Protein AF-A0A059X6H9-F1 (afdb_monomer)

Sequence (160 aa):
YSRILTSKLGMPKFQKYVTQFSYGNMDLSGGLTDAWITSSLKISPDEQTIFLQKVVEQKLPVSAASYAKTKKIMFIQEMAGGWKLYGKTGNGDQIDQDGNHTDLQQGWFVGYIEKDQRRIVFASHITDSEKQDTFASFRARNEALIKLWYVIDQLEKSVS

Radius of gyration: 17.1 Å; Cα contacts (8 Å, |Δi|>4): 241; chains: 1; bounding box: 38×38×42 Å

Secondary structure (DSSP, 8-state):
-HHHHHHHH-HHHHHHHHHHHT-TT---TT-TTTTTTTSS----HHHHHHHHHHHHTT-SSS-HHHHHHHHHHHEEEE-GGG-EEEEEEEEEEEE-TTSPEEEEEEEEEEEEEEETTEEEEEEEEEE-SS--SS-HHHHHHHHHHHHHHHHHHHHHHTT-

Mean predicted aligned error: 4.22 Å

Solvent-accessible surface area (backbone atoms only — not comparable to full-atom values): 8957 Å² total; per-residue (Å²): 111,68,52,60,54,39,60,73,58,31,61,73,54,50,52,51,49,36,57,72,59,62,48,51,71,58,34,55,86,48,37,77,73,34,9,80,64,79,50,49,39,47,66,50,59,68,52,49,33,54,48,50,49,31,58,75,71,63,68,53,100,67,57,72,67,56,53,55,51,51,55,63,72,24,55,74,48,78,48,82,94,69,27,35,38,30,47,50,71,40,71,39,56,36,66,51,98,88,68,45,78,49,83,29,38,26,8,24,24,36,37,35,39,38,45,93,92,48,72,50,74,44,56,32,75,44,71,49,93,56,77,66,97,62,62,37,19,57,53,22,38,52,54,46,52,55,53,49,49,54,53,49,55,53,58,57,60,75,75,111

pLDDT: mean 92.38, std 8.76, range [54.94, 98.75]

Nearest PDB structures (foldseek):
  6ni0-assembly1_A  TM=9.484E-01  e=2.235E-13  Burkholderia thailandensis
  6v6n-assembly4_D  TM=9.180E-01  e=2.040E-12  Agrobacterium tumefaciens
  7oda-assembly2_C  TM=8.559E-01  e=7.136E-10  Enterobacter asburiae
  6w5o-assembly2_B  TM=8.435E-01  e=1.462E-09  Bacillus atrophaeus 1942
  4s2m-assembly1_A  TM=7.561E-01  e=4.551E-09  Enterobacter cloacae

Structure (mmCIF, N/CA/C/O backbone):
data_AF-A0A059X6H9-F1
#
_entry.id   AF-A0A059X6H9-F1
#
loop_
_atom_site.group_PDB
_atom_site.id
_atom_site.type_symbol
_atom_site.label_atom_id
_atom_site.label_alt_id
_atom_site.label_comp_id
_atom_site.label_asym_id
_atom_site.label_entity_id
_atom_site.label_seq_id
_atom_site.pdbx_PDB_ins_code
_atom_site.Cartn_x
_atom_site.Cartn_y
_atom_site.Cartn_z
_atom_site.occupancy
_atom_site.B_iso_or_equiv
_atom_site.auth_seq_id
_atom_site.auth_comp_id
_atom_site.auth_asym_id
_atom_site.auth_atom_id
_atom_site.pdbx_PDB_model_num
ATOM 1 N N . TYR A 1 1 ? -3.532 10.315 -13.705 1.00 59.62 1 TYR A N 1
ATOM 2 C CA . TYR A 1 1 ? -3.740 11.202 -12.538 1.00 59.62 1 TYR A CA 1
ATOM 3 C C . TYR A 1 1 ? -2.474 11.348 -11.688 1.00 59.62 1 TYR A C 1
ATOM 5 O O . TYR A 1 1 ? -2.012 12.470 -11.531 1.00 59.62 1 TYR A O 1
ATOM 13 N N . SER A 1 2 ? -1.852 10.258 -11.214 1.00 74.25 2 SER A N 1
ATOM 14 C CA . SER A 1 2 ? -0.662 10.319 -10.338 1.00 74.25 2 SER A CA 1
ATOM 15 C C . SER A 1 2 ? 0.534 11.072 -10.935 1.00 74.25 2 SER A C 1
ATOM 17 O O . SER A 1 2 ? 1.075 11.939 -10.261 1.00 74.25 2 SER A O 1
ATOM 19 N N . ARG A 1 3 ? 0.868 10.850 -12.219 1.00 78.25 3 ARG A N 1
ATOM 20 C CA . ARG A 1 3 ? 1.935 11.596 -12.919 1.00 78.25 3 ARG A CA 1
ATOM 21 C C . ARG A 1 3 ? 1.695 13.115 -12.937 1.00 78.25 3 ARG A C 1
ATOM 23 O O . ARG A 1 3 ? 2.618 13.883 -12.735 1.00 78.25 3 ARG A O 1
ATOM 30 N N . ILE A 1 4 ? 0.444 13.564 -13.087 1.00 76.56 4 ILE A N 1
ATOM 31 C CA . ILE A 1 4 ? 0.102 15.000 -13.061 1.00 76.56 4 ILE A CA 1
ATOM 32 C C . ILE A 1 4 ? 0.342 15.584 -11.662 1.00 76.56 4 ILE A C 1
ATOM 34 O O . ILE A 1 4 ? 0.848 16.697 -11.527 1.00 76.56 4 ILE A O 1
ATOM 38 N N . LEU A 1 5 ? -0.027 14.843 -10.613 1.00 76.75 5 LEU A N 1
ATOM 39 C CA . LEU A 1 5 ? 0.160 15.281 -9.232 1.00 76.75 5 LEU A CA 1
ATOM 40 C C . LEU A 1 5 ? 1.647 15.364 -8.863 1.00 76.75 5 LEU A C 1
ATOM 42 O O . LEU A 1 5 ? 2.055 16.357 -8.263 1.00 76.75 5 LEU A O 1
ATOM 46 N N . THR A 1 6 ? 2.461 14.375 -9.242 1.00 77.56 6 THR A N 1
ATOM 47 C CA . THR A 1 6 ? 3.905 14.395 -8.962 1.00 77.56 6 THR A CA 1
ATOM 48 C C . THR A 1 6 ? 4.632 15.458 -9.777 1.00 77.56 6 THR A C 1
ATOM 50 O O . THR A 1 6 ? 5.474 16.157 -9.216 1.00 77.56 6 THR A O 1
ATOM 53 N N . SER A 1 7 ? 4.251 15.687 -11.039 1.00 79.94 7 SER A N 1
ATOM 54 C CA . SER A 1 7 ? 4.776 16.810 -11.828 1.00 79.94 7 SER A CA 1
ATOM 55 C C . SER A 1 7 ? 4.473 18.161 -11.174 1.00 79.94 7 SER A C 1
ATOM 57 O O . SER A 1 7 ? 5.357 19.008 -11.095 1.00 79.94 7 SER A O 1
ATOM 59 N N . LYS A 1 8 ? 3.257 18.358 -10.640 1.00 87.12 8 LYS A N 1
ATOM 60 C CA . LYS A 1 8 ? 2.901 19.579 -9.890 1.00 87.12 8 LYS A CA 1
ATOM 61 C C . LYS A 1 8 ? 3.653 19.707 -8.562 1.00 87.12 8 LYS A C 1
ATOM 63 O O . LYS A 1 8 ? 3.926 20.820 -8.121 1.00 87.12 8 LYS A O 1
ATOM 68 N N . LEU A 1 9 ? 3.949 18.586 -7.906 1.00 88.06 9 LEU A N 1
ATOM 69 C CA . LEU A 1 9 ? 4.706 18.560 -6.656 1.00 88.06 9 LEU A CA 1
ATOM 70 C C . LEU A 1 9 ? 6.176 18.944 -6.889 1.00 88.06 9 LEU A C 1
ATOM 72 O O . LEU A 1 9 ? 6.748 19.686 -6.089 1.00 88.06 9 LEU A O 1
ATOM 76 N N . GLY A 1 10 ? 6.753 18.476 -7.997 1.00 88.62 10 GLY A N 1
ATOM 77 C CA . GLY A 1 10 ? 8.155 18.669 -8.352 1.00 88.62 10 GLY A CA 1
ATOM 78 C C . GLY A 1 10 ? 9.094 17.725 -7.594 1.00 88.62 10 GLY A C 1
ATOM 79 O O . GLY A 1 10 ? 8.827 17.327 -6.456 1.00 88.62 10 GLY A O 1
ATOM 80 N N . MET A 1 11 ? 10.230 17.396 -8.217 1.00 87.75 11 MET A N 1
ATOM 81 C CA . MET A 1 11 ? 11.200 16.434 -7.677 1.00 87.75 11 MET A CA 1
ATOM 82 C C . MET A 1 11 ? 11.721 16.791 -6.275 1.00 87.75 11 MET A C 1
ATOM 84 O O . MET A 1 11 ? 11.702 15.913 -5.414 1.00 87.75 11 MET A O 1
ATOM 88 N N . PRO A 1 12 ? 12.090 18.051 -5.961 1.00 91.88 12 PRO A N 1
ATOM 89 C CA . PRO A 1 12 ? 12.619 18.377 -4.635 1.00 91.88 12 PRO A CA 1
ATOM 90 C C . PRO A 1 12 ? 11.635 18.079 -3.496 1.00 91.88 12 PRO A C 1
ATOM 92 O O . PRO A 1 12 ? 12.017 17.549 -2.453 1.00 91.88 12 PRO A O 1
ATOM 95 N N . LYS A 1 13 ? 10.345 18.386 -3.691 1.00 92.50 13 LYS A N 1
ATOM 96 C CA . LYS A 1 13 ? 9.313 18.095 -2.686 1.00 92.50 13 LYS A CA 1
ATOM 97 C C . LYS A 1 13 ? 9.006 16.602 -2.622 1.00 92.50 13 LYS A C 1
ATOM 99 O O . LYS A 1 13 ? 8.791 16.087 -1.529 1.00 92.50 13 LYS A O 1
ATOM 104 N N . PHE A 1 14 ? 8.995 15.917 -3.763 1.00 90.56 14 PHE A N 1
ATOM 105 C CA . PHE A 1 14 ? 8.760 14.478 -3.812 1.00 90.56 14 PHE A CA 1
ATOM 106 C C . PHE A 1 14 ? 9.855 13.700 -3.067 1.00 90.56 14 PHE A C 1
ATOM 108 O O . PHE A 1 14 ? 9.531 12.945 -2.151 1.00 90.56 14 PHE A O 1
ATOM 115 N N . GLN A 1 15 ? 11.133 13.984 -3.348 1.00 92.00 15 GLN A N 1
ATOM 116 C CA . GLN A 1 15 ? 12.273 13.413 -2.621 1.00 92.00 15 GLN A CA 1
ATOM 117 C C . GLN A 1 15 ? 12.178 13.693 -1.120 1.00 92.00 15 GLN A C 1
ATOM 119 O O . GLN A 1 15 ? 12.333 12.779 -0.313 1.00 92.00 15 GLN A O 1
ATOM 124 N N . LYS A 1 16 ? 11.857 14.936 -0.731 1.00 94.94 16 LYS A N 1
ATOM 125 C CA . LYS A 1 16 ? 11.684 15.298 0.682 1.00 94.94 16 LYS A CA 1
ATOM 126 C C . LYS A 1 16 ? 10.661 14.399 1.380 1.00 94.94 16 LYS A C 1
ATOM 128 O O . LYS A 1 16 ? 10.942 13.930 2.478 1.00 94.94 16 LYS A O 1
ATOM 133 N N . TYR A 1 17 ? 9.500 14.150 0.771 1.00 95.62 17 TYR A N 1
ATOM 134 C CA . TYR A 1 17 ? 8.479 13.284 1.371 1.00 95.62 17 TYR A CA 1
ATOM 135 C C . TYR A 1 17 ? 8.903 11.817 1.422 1.00 95.62 17 TYR A C 1
ATOM 137 O O . TYR A 1 17 ? 8.731 11.188 2.461 1.00 95.62 17 TYR A O 1
ATOM 145 N N . VAL A 1 18 ? 9.494 11.287 0.348 1.00 94.69 18 VAL A N 1
ATOM 146 C CA . VAL A 1 18 ? 9.999 9.903 0.309 1.00 94.69 18 VAL A CA 1
ATOM 147 C C . VAL A 1 18 ? 11.023 9.668 1.424 1.00 94.69 18 VAL A C 1
ATOM 149 O O . VAL A 1 18 ? 10.906 8.696 2.172 1.00 94.69 18 VAL A O 1
ATOM 152 N N . THR A 1 19 ? 11.948 10.611 1.621 1.00 95.31 19 THR A N 1
ATOM 153 C CA . THR A 1 19 ? 12.931 10.563 2.710 1.00 95.31 19 THR A CA 1
ATOM 154 C C . THR A 1 19 ? 12.286 10.722 4.088 1.00 95.31 19 THR A C 1
ATOM 156 O O . THR A 1 19 ? 12.564 9.932 4.988 1.00 95.31 19 THR A O 1
ATOM 159 N N . GLN A 1 20 ? 11.388 11.696 4.273 1.00 96.38 20 GLN A N 1
ATOM 160 C CA . GLN A 1 20 ? 10.702 11.915 5.556 1.00 96.38 20 GLN A CA 1
ATOM 161 C C . GLN A 1 20 ? 9.820 10.737 5.980 1.00 96.38 20 GLN A C 1
ATOM 163 O O . GLN A 1 20 ? 9.610 10.523 7.172 1.00 96.38 20 GLN A O 1
ATOM 168 N N . PHE A 1 21 ? 9.283 9.986 5.022 1.00 97.00 21 PHE A N 1
ATOM 169 C CA . PHE A 1 21 ? 8.485 8.797 5.305 1.00 97.00 21 PHE A CA 1
ATOM 170 C C . PHE A 1 21 ? 9.349 7.550 5.516 1.00 97.00 21 PHE A C 1
ATOM 172 O O . PHE A 1 21 ? 8.838 6.551 6.030 1.00 97.00 21 PHE A O 1
ATOM 179 N N . SER A 1 22 ? 10.643 7.623 5.178 1.00 96.12 22 SER A N 1
ATOM 180 C CA . SER A 1 22 ? 11.552 6.475 5.102 1.00 96.12 22 SER A CA 1
ATOM 181 C C . SER A 1 22 ? 10.950 5.380 4.219 1.00 96.12 22 SER A C 1
ATOM 183 O O . SER A 1 22 ? 10.751 4.249 4.658 1.00 96.12 22 SER A O 1
ATOM 185 N N . TYR A 1 23 ? 10.529 5.766 3.011 1.00 96.06 23 TYR A N 1
ATOM 186 C CA . TYR A 1 23 ? 9.745 4.903 2.133 1.00 96.06 23 TYR A CA 1
ATOM 187 C C . TYR A 1 23 ? 10.650 3.986 1.297 1.00 96.06 23 TYR A C 1
ATOM 189 O O . TYR A 1 23 ? 11.165 4.402 0.256 1.00 96.06 23 TYR A O 1
ATOM 197 N N . GLY A 1 24 ? 10.824 2.746 1.763 1.00 95.69 24 GLY A N 1
ATOM 198 C CA . GLY A 1 24 ? 11.627 1.716 1.099 1.00 95.69 24 GLY A CA 1
ATOM 199 C C . GLY A 1 24 ? 13.091 2.124 0.924 1.00 95.69 24 GLY A C 1
ATOM 200 O O . GLY A 1 24 ? 13.671 2.790 1.783 1.00 95.69 24 GLY A O 1
ATOM 201 N N . ASN A 1 25 ? 13.669 1.797 -0.233 1.00 95.56 25 ASN A N 1
ATOM 202 C CA . ASN A 1 25 ? 15.040 2.176 -0.590 1.00 95.56 25 ASN A CA 1
ATOM 203 C C . ASN A 1 25 ? 15.219 3.678 -0.899 1.00 95.56 25 ASN A C 1
ATOM 205 O O . ASN A 1 25 ? 16.350 4.126 -1.074 1.00 95.56 25 ASN A O 1
ATOM 209 N N . MET A 1 26 ? 14.125 4.451 -0.973 1.00 94.44 26 MET A N 1
ATOM 210 C CA . MET A 1 26 ? 14.104 5.891 -1.272 1.00 94.44 26 MET A CA 1
ATOM 211 C C . MET A 1 26 ? 14.783 6.290 -2.597 1.00 94.44 26 MET A C 1
ATOM 213 O O . MET A 1 26 ? 15.102 7.466 -2.796 1.00 94.44 26 MET A O 1
ATOM 217 N N . ASP A 1 27 ? 14.985 5.334 -3.505 1.00 91.12 27 ASP A N 1
ATOM 218 C CA . ASP A 1 27 ? 15.689 5.546 -4.766 1.00 91.12 27 ASP A CA 1
ATOM 219 C C . ASP A 1 27 ? 14.739 6.097 -5.836 1.00 91.12 27 ASP A C 1
ATOM 221 O O . ASP A 1 27 ? 13.855 5.405 -6.346 1.00 91.12 27 ASP A O 1
ATOM 225 N N . LEU A 1 28 ? 14.933 7.368 -6.189 1.00 88.06 28 LEU A N 1
ATOM 226 C CA . LEU A 1 28 ? 14.149 8.080 -7.199 1.00 88.06 28 LEU A CA 1
ATOM 227 C C . LEU A 1 28 ? 14.916 8.315 -8.511 1.00 88.06 28 LEU A C 1
ATOM 229 O O . LEU A 1 28 ? 14.511 9.1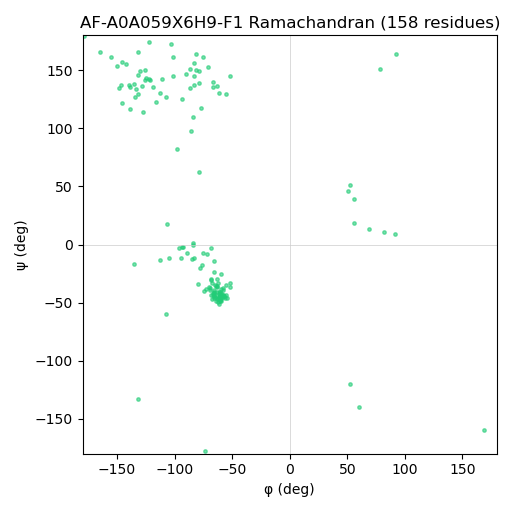67 -9.309 1.00 88.06 28 LEU A O 1
ATOM 233 N N . SER A 1 29 ? 16.007 7.581 -8.748 1.00 85.38 29 SER A N 1
ATOM 234 C CA . SER A 1 29 ? 16.829 7.699 -9.963 1.00 85.38 29 SER A CA 1
ATOM 235 C C . SER A 1 29 ? 16.054 7.414 -11.257 1.00 85.38 29 SER A C 1
ATOM 237 O 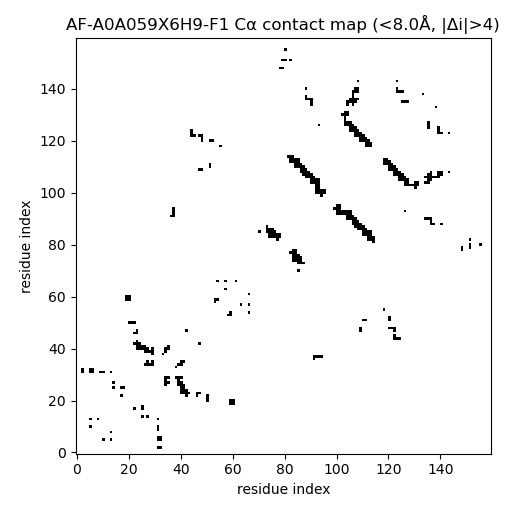O . SER A 1 29 ? 16.366 8.005 -12.289 1.00 85.38 29 SER A O 1
ATOM 239 N N . GLY A 1 30 ? 14.978 6.622 -11.192 1.00 75.25 30 GLY A N 1
ATOM 240 C CA . GLY A 1 30 ? 14.046 6.368 -12.298 1.00 75.25 30 GLY A CA 1
ATOM 241 C C . GLY A 1 30 ? 13.184 7.571 -12.712 1.00 75.25 30 GLY A C 1
ATOM 242 O O . GLY A 1 30 ? 12.415 7.481 -13.664 1.00 75.25 30 GLY A O 1
ATOM 243 N N . GLY A 1 31 ? 13.292 8.711 -12.023 1.00 75.31 31 GLY A N 1
ATOM 244 C CA . GLY A 1 31 ? 12.652 9.968 -12.414 1.00 75.31 31 GLY A CA 1
ATOM 245 C C . GLY A 1 31 ? 11.261 10.212 -11.812 1.00 75.31 31 GLY A C 1
ATOM 246 O O . GLY A 1 31 ? 10.585 9.326 -11.294 1.00 75.31 31 GLY A O 1
ATOM 247 N N . LEU A 1 32 ? 10.811 11.472 -11.875 1.00 68.25 32 LEU A N 1
ATOM 248 C CA . LEU A 1 32 ? 9.640 11.992 -11.140 1.00 68.25 32 LEU A CA 1
ATOM 249 C C . LEU A 1 32 ? 8.289 11.394 -11.563 1.00 68.25 32 LEU A C 1
ATOM 251 O O . LEU A 1 32 ? 7.283 11.619 -10.892 1.00 68.25 32 LEU A O 1
ATOM 255 N N . THR A 1 33 ? 8.219 10.714 -12.701 1.00 71.38 33 THR A N 1
ATOM 256 C CA . THR A 1 33 ? 6.976 10.146 -13.244 1.00 71.38 33 THR A CA 1
ATOM 257 C C . THR A 1 33 ? 6.954 8.627 -13.256 1.00 71.38 33 THR A C 1
ATOM 259 O O . THR A 1 33 ? 5.872 8.060 -13.437 1.00 71.38 33 THR A O 1
ATOM 262 N N . ASP A 1 34 ? 8.114 8.002 -13.045 1.00 75.25 34 ASP A N 1
ATOM 263 C CA . ASP A 1 34 ? 8.340 6.592 -13.359 1.00 75.25 34 ASP A CA 1
ATOM 264 C C . ASP A 1 34 ? 9.074 5.834 -12.247 1.00 75.25 34 ASP A C 1
ATOM 266 O O . ASP A 1 34 ? 8.931 4.620 -12.184 1.00 75.25 34 ASP A O 1
ATOM 270 N N . ALA A 1 35 ? 9.729 6.509 -11.288 1.00 67.31 35 ALA A N 1
ATOM 271 C CA . ALA A 1 35 ? 10.452 5.849 -10.192 1.00 67.31 35 ALA A CA 1
ATOM 272 C C . ALA A 1 35 ? 9.615 4.806 -9.421 1.00 67.31 35 ALA A C 1
ATOM 274 O O . ALA A 1 35 ? 10.160 3.797 -8.989 1.00 67.31 35 ALA A O 1
ATOM 275 N N . TRP A 1 36 ? 8.299 5.012 -9.270 1.00 72.00 36 TRP A N 1
ATOM 276 C CA . TRP A 1 36 ? 7.387 4.065 -8.599 1.00 72.00 36 TRP A CA 1
ATOM 277 C C . TRP A 1 36 ? 6.639 3.116 -9.551 1.00 72.00 36 TRP A C 1
ATOM 279 O O . TRP A 1 36 ? 5.844 2.297 -9.089 1.00 72.00 36 TRP A O 1
ATOM 289 N N . ILE A 1 37 ? 6.817 3.246 -10.868 1.00 71.94 37 ILE A N 1
ATOM 290 C CA . ILE A 1 37 ? 6.224 2.358 -11.875 1.00 71.94 37 ILE A CA 1
ATOM 291 C C . ILE A 1 37 ? 7.296 1.341 -12.249 1.00 71.94 37 ILE A C 1
ATOM 293 O O . ILE A 1 37 ? 8.010 1.521 -13.227 1.00 71.94 37 ILE A O 1
ATOM 297 N N . THR A 1 38 ? 7.427 0.301 -11.424 1.00 66.88 38 THR A N 1
ATOM 298 C CA . THR A 1 38 ? 8.322 -0.838 -11.686 1.00 66.88 38 THR A CA 1
ATOM 299 C C . THR A 1 38 ? 9.755 -0.410 -12.053 1.00 66.88 38 THR A C 1
ATOM 301 O O . THR A 1 38 ? 10.329 -0.880 -13.027 1.00 66.88 38 THR A O 1
ATOM 304 N N . SER A 1 39 ? 10.321 0.532 -11.295 1.00 77.88 39 SER A N 1
ATOM 305 C CA . SER A 1 39 ? 11.607 1.164 -11.606 1.00 77.88 39 SER A CA 1
ATOM 306 C C . SER A 1 39 ? 12.518 1.180 -10.367 1.00 77.88 39 SER A C 1
ATOM 308 O O . SER A 1 39 ? 12.678 0.158 -9.696 1.00 77.88 39 SER A O 1
ATOM 310 N N . SER A 1 40 ? 13.143 2.316 -10.062 1.00 81.12 40 SER A N 1
ATOM 311 C CA . SER A 1 40 ? 14.162 2.454 -9.019 1.00 81.12 40 SER A CA 1
ATOM 312 C C . SER A 1 40 ? 13.618 2.321 -7.592 1.00 81.12 40 SER A C 1
ATOM 314 O O . SER A 1 40 ? 14.283 1.737 -6.733 1.00 81.12 40 SER A O 1
ATOM 316 N N . LEU A 1 41 ? 12.406 2.824 -7.323 1.00 86.25 41 LEU A N 1
ATOM 317 C CA . LEU A 1 41 ? 11.835 2.825 -5.978 1.00 86.25 41 LEU A CA 1
ATOM 318 C C . LEU A 1 41 ? 11.315 1.429 -5.632 1.00 86.25 41 LEU A C 1
ATOM 320 O O . LEU A 1 41 ? 10.369 0.932 -6.246 1.00 86.25 41 LEU A O 1
ATOM 324 N N . LYS A 1 42 ? 11.907 0.820 -4.606 1.00 90.06 42 LYS A N 1
ATOM 325 C CA . LYS A 1 42 ? 11.575 -0.524 -4.123 1.00 90.06 42 LYS A CA 1
ATOM 326 C C . LYS A 1 42 ? 11.235 -0.474 -2.642 1.00 90.06 42 LYS A C 1
ATOM 328 O O . LYS A 1 42 ? 11.841 0.281 -1.886 1.00 90.06 42 LYS A O 1
ATOM 333 N N . ILE A 1 43 ? 10.263 -1.284 -2.240 1.00 94.88 43 ILE A N 1
ATOM 334 C CA . ILE A 1 43 ? 9.815 -1.411 -0.854 1.00 94.88 43 ILE A CA 1
ATOM 335 C C . ILE A 1 43 ? 9.339 -2.847 -0.607 1.00 94.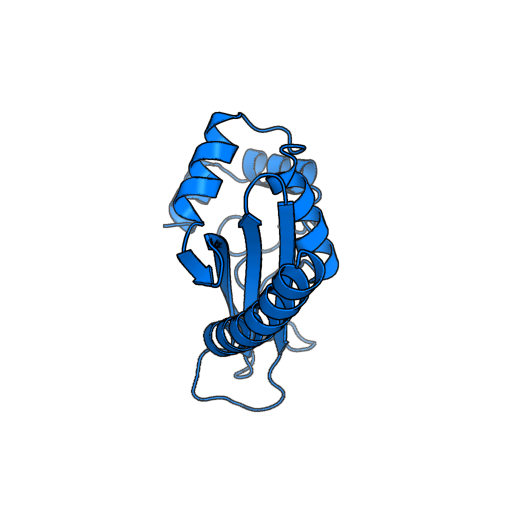88 43 ILE A C 1
ATOM 337 O O . ILE A 1 43 ? 8.628 -3.415 -1.440 1.00 94.88 43 ILE A O 1
ATOM 341 N N . SER A 1 44 ? 9.752 -3.444 0.507 1.00 96.31 44 SER A N 1
ATOM 342 C CA . SER A 1 44 ? 9.379 -4.809 0.891 1.00 96.31 44 SER A CA 1
ATOM 343 C C . SER A 1 44 ? 7.990 -4.870 1.552 1.00 96.31 44 SER A C 1
ATOM 345 O O . SER A 1 44 ? 7.463 -3.838 1.985 1.00 96.31 44 SER A O 1
ATOM 347 N N . PRO A 1 45 ? 7.365 -6.061 1.672 1.00 96.62 45 PRO A N 1
ATOM 348 C CA . PRO A 1 45 ? 6.109 -6.206 2.410 1.00 96.62 45 PRO A CA 1
ATOM 349 C C . PRO A 1 45 ? 6.217 -5.753 3.871 1.00 96.62 45 PRO A C 1
ATOM 351 O O . PRO A 1 45 ? 5.323 -5.065 4.365 1.00 96.62 45 PRO A O 1
ATOM 354 N N . ASP A 1 46 ? 7.333 -6.050 4.534 1.00 97.75 46 ASP A N 1
ATOM 355 C CA . ASP A 1 46 ? 7.571 -5.635 5.918 1.00 97.75 46 ASP A CA 1
ATOM 356 C C . ASP A 1 46 ? 7.678 -4.109 6.021 1.00 97.75 46 ASP A C 1
ATOM 358 O O . ASP A 1 46 ? 7.015 -3.485 6.851 1.00 97.75 46 ASP A O 1
ATOM 362 N N . GLU A 1 47 ? 8.414 -3.470 5.111 1.00 98.06 47 GLU A N 1
ATOM 363 C CA . GLU A 1 47 ? 8.512 -2.009 5.058 1.00 98.06 47 GLU A CA 1
ATOM 364 C C . GLU A 1 47 ? 7.155 -1.348 4.761 1.00 98.06 47 GLU A C 1
ATOM 366 O O . GLU A 1 47 ? 6.835 -0.309 5.349 1.00 98.06 47 GLU A O 1
ATOM 371 N N . GLN A 1 48 ? 6.317 -1.956 3.910 1.00 98.00 48 GLN A N 1
ATOM 372 C CA . GLN A 1 48 ? 4.943 -1.493 3.668 1.00 98.00 48 GLN A CA 1
ATOM 373 C C . GLN A 1 48 ? 4.097 -1.544 4.943 1.00 98.00 48 GLN A C 1
ATOM 375 O O . GLN A 1 48 ? 3.358 -0.594 5.222 1.00 98.00 48 GLN A O 1
ATOM 380 N N . THR A 1 49 ? 4.200 -2.614 5.740 1.00 97.94 49 THR A N 1
ATOM 381 C CA . THR A 1 49 ? 3.453 -2.700 7.008 1.00 97.94 49 THR A CA 1
ATOM 382 C C . THR A 1 49 ? 3.920 -1.648 8.013 1.00 97.94 49 THR A C 1
ATOM 384 O O . THR A 1 49 ? 3.080 -0.974 8.610 1.00 97.94 49 THR A O 1
ATOM 387 N N . ILE A 1 50 ? 5.229 -1.401 8.119 1.00 98.12 50 ILE A N 1
ATOM 388 C CA . ILE A 1 50 ? 5.791 -0.330 8.958 1.00 98.12 50 ILE A CA 1
ATOM 389 C C . ILE A 1 50 ? 5.292 1.047 8.498 1.00 98.12 50 ILE A C 1
ATOM 391 O O . ILE A 1 50 ? 4.890 1.880 9.317 1.00 98.12 50 ILE A O 1
ATOM 395 N N . PHE A 1 51 ? 5.288 1.311 7.189 1.00 98.31 51 PHE A N 1
ATOM 396 C CA . PHE A 1 51 ? 4.765 2.562 6.643 1.00 98.31 51 PHE A CA 1
ATOM 397 C C . PHE A 1 51 ? 3.276 2.742 6.973 1.00 98.31 51 PHE A C 1
ATOM 399 O O . PHE A 1 51 ? 2.874 3.796 7.473 1.00 98.31 51 PHE A O 1
ATOM 406 N N . LEU A 1 52 ? 2.457 1.712 6.754 1.00 98.25 52 LEU A N 1
ATOM 407 C CA . LEU A 1 52 ? 1.027 1.749 7.058 1.00 98.25 52 LEU A CA 1
ATOM 408 C C . LEU A 1 52 ? 0.749 1.885 8.556 1.00 98.25 52 LEU A C 1
ATOM 410 O O . LEU A 1 52 ? -0.179 2.604 8.925 1.00 98.25 52 LEU A O 1
ATOM 414 N N . GLN A 1 53 ? 1.569 1.288 9.422 1.00 98.00 53 GLN A N 1
ATOM 415 C CA . GLN A 1 53 ? 1.483 1.500 10.864 1.00 98.00 53 GLN A CA 1
ATOM 416 C C . GLN A 1 53 ? 1.696 2.979 11.213 1.00 98.00 53 GLN A C 1
ATOM 418 O O . GLN A 1 53 ? 0.867 3.566 11.909 1.00 98.00 53 GLN A O 1
ATOM 423 N N . LYS A 1 54 ? 2.724 3.631 10.647 1.00 98.31 54 LYS A N 1
ATOM 424 C CA . LYS A 1 54 ? 2.933 5.082 10.821 1.00 98.31 54 LYS A CA 1
ATOM 425 C C . LYS A 1 54 ? 1.743 5.902 10.310 1.00 98.31 54 LYS A C 1
ATOM 427 O O . LYS A 1 54 ? 1.396 6.903 10.931 1.00 98.31 54 LYS A O 1
ATOM 432 N N . VAL A 1 55 ? 1.114 5.504 9.200 1.00 97.50 55 VAL A N 1
ATOM 433 C CA . VAL A 1 55 ? -0.085 6.179 8.666 1.00 97.50 55 VAL A CA 1
ATOM 434 C C . VAL A 1 55 ? -1.257 6.062 9.637 1.00 97.50 55 VAL A C 1
ATOM 436 O O . VAL A 1 55 ? -1.914 7.055 9.946 1.00 97.50 55 VAL A O 1
ATOM 439 N N . VAL A 1 56 ? -1.514 4.849 10.116 1.00 96.81 56 VAL A N 1
ATOM 440 C CA . VAL A 1 56 ? -2.631 4.527 11.004 1.00 96.81 56 VAL A CA 1
ATOM 441 C C . VAL A 1 56 ? -2.485 5.204 12.370 1.00 96.81 56 VAL A C 1
ATOM 443 O O . VAL A 1 56 ? -3.469 5.712 12.910 1.00 96.81 56 VAL A O 1
ATOM 446 N N . GLU A 1 57 ? -1.264 5.260 12.894 1.00 96.94 57 GLU A N 1
ATOM 447 C CA . GLU A 1 57 ? -0.912 5.920 14.156 1.00 96.94 57 GLU A CA 1
ATOM 448 C C . GLU A 1 57 ? -0.664 7.433 13.998 1.00 96.94 57 GLU A C 1
ATOM 450 O O . GLU A 1 57 ? -0.347 8.110 14.971 1.00 96.94 57 GLU A O 1
ATOM 455 N N . GLN A 1 58 ? -0.808 7.972 12.782 1.00 97.31 58 GLN A N 1
ATOM 456 C CA . GLN A 1 58 ? -0.591 9.382 12.436 1.00 97.31 58 GLN A CA 1
ATOM 457 C C . GLN A 1 58 ? 0.806 9.930 12.796 1.00 97.31 58 GLN A C 1
ATOM 459 O O . GLN A 1 58 ? 0.956 11.082 13.201 1.00 97.31 58 GLN A O 1
ATOM 464 N N . LYS A 1 59 ? 1.852 9.117 12.609 1.00 97.94 59 LYS A N 1
ATOM 465 C CA . LYS A 1 59 ? 3.254 9.421 12.966 1.00 97.94 59 LYS A CA 1
ATOM 466 C C . LYS A 1 59 ? 4.106 10.018 11.838 1.00 97.94 59 LYS A C 1
ATOM 468 O O . LYS A 1 59 ? 5.277 10.322 12.047 1.00 97.94 59 LYS A O 1
ATOM 473 N N . LEU A 1 60 ? 3.562 10.177 10.635 1.00 97.69 60 LEU A N 1
ATOM 474 C CA . LEU A 1 60 ? 4.217 10.891 9.532 1.00 97.69 60 LEU A CA 1
ATOM 475 C C . LEU A 1 60 ? 4.100 12.424 9.695 1.00 97.69 60 LEU A C 1
ATOM 477 O O . LEU A 1 60 ? 3.091 12.921 10.205 1.00 97.69 60 LEU A O 1
ATOM 481 N N . PRO A 1 61 ? 5.080 13.207 9.206 1.00 96.69 61 PRO A N 1
ATOM 482 C CA . PRO A 1 61 ? 5.085 14.668 9.316 1.00 96.69 61 PRO A CA 1
ATOM 483 C C . PRO A 1 61 ? 4.159 15.337 8.278 1.00 96.69 61 PRO A C 1
ATOM 485 O O . PRO A 1 61 ? 4.598 16.085 7.403 1.00 96.69 61 PRO A O 1
ATOM 488 N N . VAL A 1 62 ? 2.856 15.055 8.353 1.00 96.88 62 VAL A N 1
ATOM 489 C CA . VAL A 1 62 ? 1.805 15.628 7.493 1.00 96.88 62 VAL A CA 1
ATOM 490 C C . VAL A 1 62 ? 0.622 16.119 8.327 1.00 96.88 62 VAL A C 1
ATOM 492 O O . VAL A 1 62 ? 0.494 15.798 9.503 1.00 96.88 62 VAL A O 1
ATOM 495 N N . SER A 1 63 ? -0.260 16.919 7.726 1.00 97.88 63 SER A N 1
ATOM 496 C CA . SER A 1 63 ? -1.415 17.468 8.440 1.00 97.88 63 SER A CA 1
ATOM 497 C C . SER A 1 63 ? -2.470 16.403 8.766 1.00 97.88 63 SER A C 1
ATOM 499 O O . SER A 1 63 ? -2.667 15.447 8.014 1.00 97.88 63 SER A O 1
ATOM 501 N N . ALA A 1 64 ? -3.241 16.632 9.835 1.00 97.31 64 ALA A N 1
ATOM 502 C CA . ALA A 1 64 ? -4.423 15.832 10.178 1.00 97.31 64 ALA A CA 1
ATOM 503 C C . ALA A 1 64 ? -5.409 15.702 8.998 1.00 97.31 64 ALA A C 1
ATOM 505 O O . ALA A 1 64 ? -5.983 14.640 8.754 1.00 97.31 64 ALA A O 1
ATOM 506 N N . ALA A 1 65 ? -5.553 16.770 8.206 1.00 98.00 65 ALA A N 1
ATOM 507 C CA . ALA A 1 65 ? -6.386 16.767 7.008 1.00 98.00 65 ALA A CA 1
ATOM 508 C C . ALA A 1 65 ? -5.882 15.784 5.936 1.00 98.00 65 ALA A C 1
ATOM 510 O O . ALA A 1 65 ? -6.702 15.170 5.251 1.00 98.00 65 ALA A O 1
ATOM 511 N N . SER A 1 66 ? -4.563 15.610 5.789 1.00 97.31 66 SER A N 1
ATOM 512 C CA . SER A 1 66 ? -3.990 14.610 4.881 1.00 97.31 66 SER A CA 1
ATOM 513 C C . SER A 1 66 ? -4.346 13.193 5.328 1.00 97.31 66 SER A C 1
ATOM 515 O O . SER A 1 66 ? -4.818 12.412 4.505 1.00 97.31 66 SER A O 1
ATOM 517 N N . TYR A 1 67 ? -4.229 12.877 6.623 1.00 98.00 67 TYR A N 1
ATOM 518 C CA . TYR A 1 67 ? -4.653 11.574 7.154 1.00 98.00 67 TYR A CA 1
ATOM 519 C C . TYR A 1 67 ? -6.138 11.304 6.919 1.00 98.00 67 TYR A C 1
ATOM 521 O O . TYR A 1 67 ? -6.500 10.247 6.400 1.00 98.00 67 TYR A O 1
ATOM 529 N N . ALA A 1 68 ? -6.999 12.273 7.243 1.00 97.75 68 ALA A N 1
ATOM 530 C CA . ALA A 1 68 ? -8.444 12.134 7.087 1.00 97.75 68 ALA A CA 1
ATOM 531 C C . ALA A 1 68 ? -8.846 11.893 5.622 1.00 97.75 68 ALA A C 1
ATOM 533 O O . ALA A 1 68 ? -9.650 11.004 5.332 1.00 97.75 68 ALA A O 1
ATOM 534 N N . LYS A 1 69 ? -8.257 12.647 4.684 1.00 97.88 69 LYS A N 1
ATOM 535 C CA . LYS A 1 69 ? -8.514 12.480 3.246 1.00 97.88 69 LYS A CA 1
ATOM 536 C C . LYS A 1 69 ? -8.010 11.133 2.737 1.00 97.88 69 LYS A C 1
ATOM 538 O O . LYS A 1 69 ? -8.768 10.451 2.053 1.00 97.88 69 LYS A O 1
ATOM 543 N N . THR A 1 70 ? -6.794 10.727 3.106 1.00 96.75 70 THR A N 1
ATOM 544 C CA . THR A 1 70 ? -6.223 9.427 2.716 1.00 96.75 70 THR A CA 1
ATOM 545 C C . THR A 1 70 ? -7.073 8.268 3.232 1.00 96.75 70 THR A C 1
ATOM 547 O O . THR A 1 70 ? -7.456 7.401 2.451 1.00 96.75 70 THR A O 1
ATOM 550 N N . LYS A 1 71 ? -7.466 8.282 4.513 1.00 97.75 71 LYS A N 1
ATOM 551 C CA . LYS A 1 71 ? -8.361 7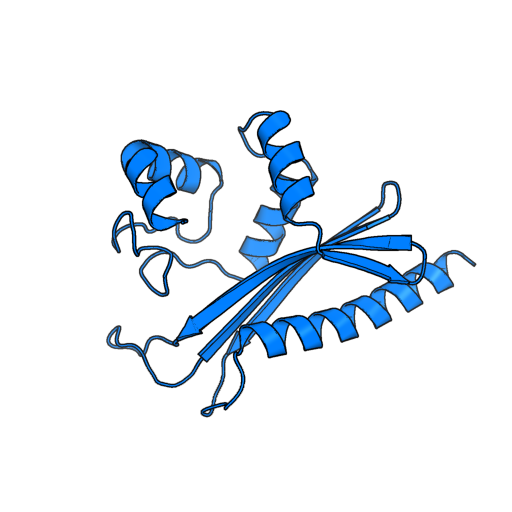.261 5.080 1.00 97.75 71 LYS A CA 1
ATOM 552 C C . LYS A 1 71 ? -9.688 7.190 4.325 1.00 97.75 71 LYS A C 1
ATOM 554 O O . LYS A 1 71 ? -10.139 6.099 3.991 1.00 97.75 71 LYS A O 1
ATOM 559 N N . LYS A 1 72 ? -10.295 8.341 4.017 1.00 97.75 72 LYS A N 1
ATOM 560 C CA . LYS A 1 72 ? -11.570 8.402 3.290 1.00 97.75 72 LYS A CA 1
ATOM 561 C C . LYS A 1 72 ? -11.479 7.759 1.905 1.00 97.75 72 LYS A C 1
ATOM 563 O O . LYS A 1 72 ? -12.371 7.001 1.547 1.00 97.75 72 LYS A O 1
ATOM 568 N N . ILE A 1 73 ? -10.426 8.046 1.139 1.00 97.25 73 ILE A N 1
ATOM 569 C CA . ILE A 1 73 ? -10.281 7.508 -0.226 1.00 97.25 73 ILE A CA 1
ATOM 570 C C . ILE A 1 73 ? -9.809 6.050 -0.259 1.00 97.25 73 ILE A C 1
ATOM 572 O O . ILE A 1 73 ? -9.977 5.392 -1.278 1.00 97.25 73 ILE A O 1
ATOM 576 N N . MET A 1 74 ? -9.204 5.551 0.824 1.00 98.00 74 MET A N 1
ATOM 577 C CA . MET A 1 74 ? -8.765 4.157 0.926 1.00 98.00 74 MET A CA 1
ATOM 578 C C . MET A 1 74 ? -9.881 3.195 1.337 1.00 98.00 74 MET A C 1
ATOM 580 O O . MET A 1 74 ? -9.655 1.990 1.285 1.00 98.00 74 MET A O 1
ATOM 584 N N . PHE A 1 75 ? -11.046 3.680 1.779 1.00 98.56 75 PHE A N 1
ATOM 585 C CA . PHE A 1 75 ? -12.157 2.811 2.171 1.00 98.56 75 PHE A CA 1
ATOM 586 C C . PHE A 1 75 ? -12.629 1.958 0.988 1.00 98.56 75 PHE A C 1
ATOM 588 O O . PHE A 1 75 ? -12.882 2.484 -0.095 1.00 98.56 75 PHE A O 1
ATOM 595 N N . ILE A 1 76 ? -12.753 0.650 1.210 1.00 98.25 76 ILE A N 1
ATOM 596 C CA . ILE A 1 76 ? -13.204 -0.313 0.201 1.00 98.25 76 ILE A CA 1
ATOM 597 C C . ILE A 1 76 ? -14.614 -0.790 0.534 1.00 98.25 76 ILE A C 1
ATOM 599 O O . ILE A 1 76 ? -15.519 -0.629 -0.278 1.00 98.25 76 ILE A O 1
ATOM 603 N N . GLN A 1 77 ? -14.797 -1.400 1.706 1.00 98.06 77 GLN A N 1
ATOM 604 C CA . GLN A 1 77 ? -16.069 -2.002 2.105 1.00 98.06 77 GLN A CA 1
ATOM 605 C C . GLN A 1 77 ? -16.111 -2.299 3.604 1.00 98.06 77 GLN A C 1
ATOM 607 O O . GLN A 1 77 ? -15.077 -2.344 4.276 1.00 98.06 77 GLN A O 1
ATOM 612 N N . GLU A 1 78 ? -17.311 -2.565 4.109 1.00 97.94 78 GLU A N 1
ATOM 613 C CA . GLU A 1 78 ? -17.489 -3.256 5.384 1.00 97.94 78 GLU A CA 1
ATOM 614 C C . GLU A 1 78 ? -17.339 -4.777 5.192 1.00 97.94 78 GLU A C 1
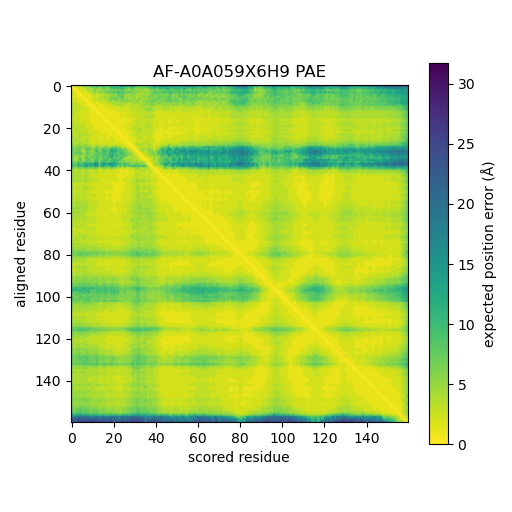ATOM 616 O O . GLU A 1 78 ? -17.578 -5.326 4.112 1.00 97.94 78 GLU A O 1
ATOM 621 N N . MET A 1 79 ? -16.877 -5.443 6.242 1.00 96.69 79 MET A N 1
ATOM 622 C CA . MET A 1 79 ? -16.612 -6.875 6.348 1.00 96.69 79 MET A CA 1
ATOM 623 C C . MET A 1 79 ? -17.451 -7.444 7.506 1.00 96.69 79 MET A C 1
ATOM 625 O O . MET A 1 79 ? -18.107 -6.703 8.245 1.00 96.69 79 MET A O 1
ATOM 629 N N . ALA A 1 80 ? -17.429 -8.767 7.682 1.00 93.19 80 ALA A N 1
ATOM 630 C CA . ALA A 1 80 ? -18.147 -9.437 8.766 1.00 93.19 80 ALA A CA 1
ATOM 631 C C . ALA A 1 80 ? -17.837 -8.817 10.144 1.00 93.19 80 ALA A C 1
ATOM 633 O O . ALA A 1 80 ? -16.728 -8.346 10.394 1.00 93.19 80 ALA A O 1
ATOM 634 N N . GLY A 1 81 ? -18.834 -8.788 11.032 1.00 92.75 81 GLY A N 1
ATOM 635 C CA . GLY A 1 81 ? -18.681 -8.260 12.392 1.00 92.75 81 GLY A CA 1
ATOM 636 C C . GLY A 1 81 ? -18.477 -6.741 12.484 1.00 92.75 81 GLY A C 1
ATOM 637 O O . GLY A 1 81 ? -18.078 -6.264 13.544 1.00 92.75 81 GLY A O 1
ATOM 638 N N . GLY A 1 82 ? -18.722 -5.978 11.411 1.00 96.38 82 GLY A N 1
ATOM 639 C CA . GLY A 1 82 ? -18.598 -4.513 11.395 1.00 96.38 82 GLY A CA 1
ATOM 640 C C . GLY A 1 82 ? -17.172 -3.993 11.185 1.00 96.38 82 GLY A C 1
ATOM 641 O O . GLY A 1 82 ? -16.919 -2.798 11.344 1.00 96.38 82 GLY A O 1
ATOM 642 N N . TRP A 1 83 ? -16.230 -4.868 10.823 1.00 98.31 83 TRP A N 1
ATOM 643 C CA . TRP A 1 83 ? -14.882 -4.461 10.432 1.00 98.31 83 TRP A CA 1
ATOM 644 C C . TRP A 1 83 ? -14.908 -3.677 9.120 1.00 98.31 83 TRP A C 1
ATOM 646 O O . TRP A 1 83 ? -15.610 -4.035 8.181 1.00 98.31 83 TRP A O 1
ATOM 656 N N . LYS A 1 84 ? -14.109 -2.620 9.017 1.00 98.62 84 LYS A N 1
ATOM 657 C CA . LYS A 1 84 ? -13.990 -1.793 7.809 1.00 98.62 84 LYS A CA 1
ATOM 658 C C . LYS A 1 84 ? -12.659 -2.051 7.133 1.00 98.62 84 LYS A C 1
ATOM 660 O O . LYS A 1 84 ? -11.621 -1.934 7.778 1.00 98.62 84 LYS A O 1
ATOM 665 N N . LEU A 1 85 ? -12.687 -2.374 5.844 1.00 98.75 85 LEU A N 1
ATOM 666 C CA . LEU A 1 85 ? -11.496 -2.609 5.037 1.00 98.75 85 LEU A CA 1
ATOM 667 C C . LEU A 1 85 ? -11.065 -1.327 4.323 1.00 98.75 85 LEU A C 1
ATOM 669 O O . LEU A 1 85 ? -11.827 -0.742 3.547 1.00 98.75 85 LEU A O 1
ATOM 673 N N . TYR A 1 86 ? -9.810 -0.947 4.537 1.00 98.75 86 TYR A N 1
ATOM 674 C CA . TYR A 1 86 ? -9.126 0.130 3.835 1.00 98.75 86 TYR A CA 1
ATOM 675 C C . TYR A 1 86 ? -7.926 -0.446 3.096 1.00 98.75 86 TYR A C 1
ATOM 677 O O . TYR A 1 86 ? -7.169 -1.220 3.678 1.00 98.75 86 TYR A O 1
ATOM 685 N N . GLY A 1 87 ? -7.693 -0.065 1.843 1.00 98.19 87 GLY A N 1
ATOM 686 C CA . GLY A 1 87 ? -6.530 -0.587 1.137 1.00 98.19 87 GLY A CA 1
ATOM 687 C C . GLY A 1 87 ? -6.337 -0.072 -0.273 1.00 98.19 87 GLY A C 1
ATOM 688 O O . GLY A 1 87 ? -7.113 0.729 -0.798 1.00 98.19 87 GLY A O 1
ATOM 689 N N . LYS A 1 88 ? -5.265 -0.553 -0.895 1.00 97.88 88 LYS A N 1
ATOM 690 C CA . LYS A 1 88 ? -4.920 -0.240 -2.275 1.00 97.88 88 LYS A CA 1
ATOM 691 C C . LYS A 1 88 ? -4.247 -1.430 -2.947 1.00 97.88 88 LYS A C 1
ATOM 693 O O . LYS A 1 88 ? -3.381 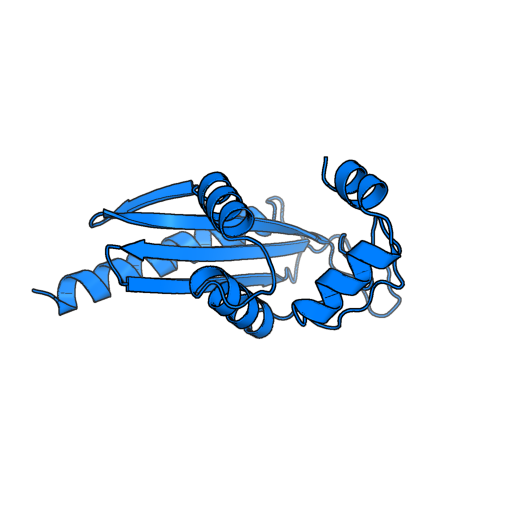-2.080 -2.372 1.00 97.88 88 LYS A O 1
ATOM 698 N N . THR A 1 89 ? -4.649 -1.685 -4.188 1.00 97.69 89 THR A N 1
ATOM 699 C CA . THR A 1 89 ? -4.003 -2.650 -5.084 1.00 97.69 89 THR A CA 1
ATOM 700 C C . THR A 1 89 ? -2.844 -2.020 -5.859 1.00 97.69 89 THR A C 1
ATOM 702 O O . THR A 1 89 ? -2.889 -0.828 -6.180 1.00 97.69 89 THR A O 1
ATOM 705 N N . GLY A 1 90 ? -1.844 -2.815 -6.221 1.00 95.31 90 GLY A N 1
ATOM 706 C CA . GLY A 1 90 ? -0.771 -2.434 -7.142 1.00 95.31 90 GLY A CA 1
ATOM 707 C C . GLY A 1 90 ? -0.444 -3.592 -8.076 1.00 95.31 90 GLY A C 1
ATOM 708 O O . GLY A 1 90 ? -0.404 -4.729 -7.629 1.00 95.31 90 GLY A O 1
ATOM 709 N N . ASN A 1 91 ? -0.253 -3.318 -9.362 1.00 94.69 91 ASN A N 1
ATOM 710 C CA . ASN A 1 91 ? 0.171 -4.309 -10.349 1.00 94.69 91 ASN A CA 1
ATOM 711 C C . ASN A 1 91 ? 1.413 -3.775 -11.050 1.00 94.69 91 ASN A C 1
ATOM 713 O O . ASN A 1 91 ? 1.465 -2.579 -11.343 1.00 94.69 91 ASN A O 1
ATOM 717 N N . GLY A 1 92 ? 2.359 -4.649 -11.346 1.00 91.44 92 GLY A N 1
ATOM 718 C CA . GLY A 1 92 ? 3.507 -4.325 -12.177 1.00 91.44 92 GLY A CA 1
ATOM 719 C C . GLY A 1 92 ? 4.061 -5.584 -12.817 1.00 91.44 92 GLY A C 1
ATOM 720 O O . GLY A 1 92 ? 3.783 -6.689 -12.355 1.00 91.44 92 GLY A O 1
ATOM 721 N N . ASP A 1 93 ? 4.844 -5.403 -13.865 1.00 92.00 93 ASP A N 1
ATOM 722 C CA . ASP A 1 93 ? 5.627 -6.488 -14.443 1.00 92.00 93 ASP A CA 1
ATOM 723 C C . ASP A 1 93 ? 6.834 -6.786 -13.538 1.00 92.00 93 ASP A C 1
ATOM 725 O O . ASP A 1 93 ? 7.202 -5.987 -12.665 1.00 92.00 93 ASP A O 1
ATOM 729 N N . GLN A 1 94 ? 7.438 -7.955 -13.683 1.00 90.81 94 GLN A N 1
ATOM 730 C CA . GLN A 1 94 ? 8.721 -8.248 -13.059 1.00 90.81 94 GLN A CA 1
ATOM 731 C C . GLN A 1 94 ? 9.855 -7.697 -13.920 1.00 90.81 94 GLN A C 1
ATOM 733 O O . GLN A 1 94 ? 9.701 -7.479 -15.121 1.00 90.81 94 GLN A O 1
ATOM 738 N N . ILE A 1 95 ? 10.989 -7.448 -13.272 1.00 88.06 95 ILE A N 1
ATOM 739 C CA . ILE A 1 95 ? 12.206 -6.965 -13.913 1.00 88.06 95 ILE A CA 1
ATOM 740 C C . ILE A 1 95 ? 13.248 -8.079 -13.822 1.00 88.06 95 ILE A C 1
ATOM 742 O O . ILE A 1 95 ? 13.431 -8.645 -12.741 1.00 88.06 95 ILE A O 1
ATOM 746 N N . ASP A 1 96 ? 13.891 -8.411 -14.938 1.00 87.69 96 ASP A N 1
ATOM 747 C CA . ASP A 1 96 ? 14.979 -9.390 -14.980 1.00 87.69 96 ASP A CA 1
ATOM 748 C C . ASP A 1 96 ? 16.289 -8.836 -14.378 1.00 87.69 96 ASP A C 1
ATOM 750 O O . ASP A 1 96 ? 16.348 -7.722 -13.850 1.00 87.69 96 ASP A O 1
ATOM 754 N N . GLN A 1 97 ? 17.358 -9.635 -14.413 1.00 85.25 97 GLN A N 1
ATOM 755 C CA . GLN A 1 97 ? 18.658 -9.237 -13.856 1.00 85.25 97 GLN A CA 1
ATOM 756 C C . GLN A 1 97 ? 19.299 -8.060 -14.607 1.00 85.25 97 GLN A C 1
ATOM 758 O O . GLN A 1 97 ? 20.090 -7.327 -14.014 1.00 85.25 97 GLN A O 1
ATOM 763 N N . ASP A 1 98 ? 18.924 -7.861 -15.870 1.00 86.12 98 ASP A N 1
ATOM 764 C CA . ASP A 1 98 ? 19.449 -6.820 -16.753 1.00 86.12 98 ASP A CA 1
ATOM 765 C C . ASP A 1 98 ? 18.606 -5.534 -16.705 1.00 86.12 98 ASP A C 1
ATOM 767 O O . ASP A 1 98 ? 18.959 -4.528 -17.324 1.00 86.12 98 ASP A O 1
ATOM 771 N N . GLY A 1 99 ? 17.510 -5.527 -15.941 1.00 81.81 99 GLY A N 1
ATOM 772 C CA . GLY A 1 99 ? 16.640 -4.365 -15.794 1.00 81.81 99 GLY A CA 1
ATOM 773 C C . GLY A 1 99 ? 15.487 -4.305 -16.799 1.00 81.81 99 GLY A C 1
ATOM 774 O O . GLY A 1 99 ? 14.794 -3.287 -16.846 1.00 81.81 99 GLY A O 1
ATOM 775 N N . ASN A 1 100 ? 15.242 -5.362 -17.579 1.00 86.44 100 ASN A N 1
ATOM 776 C CA . ASN A 1 100 ? 14.164 -5.392 -18.566 1.00 86.44 100 ASN A CA 1
ATOM 777 C C . ASN A 1 100 ? 12.859 -5.924 -17.972 1.00 86.44 100 ASN A C 1
ATOM 779 O O . ASN A 1 100 ? 12.850 -6.822 -17.132 1.00 86.44 100 ASN A O 1
ATOM 783 N N . HIS A 1 101 ? 11.739 -5.396 -18.465 1.00 86.75 101 HIS A N 1
ATOM 784 C CA . HIS A 1 101 ? 10.413 -5.916 -18.146 1.00 86.75 101 HIS A CA 1
ATOM 785 C C . HIS A 1 101 ? 10.215 -7.314 -18.733 1.00 86.75 101 HIS A C 1
ATOM 787 O O . HIS A 1 101 ? 10.511 -7.550 -19.906 1.00 86.75 101 HIS A O 1
ATOM 793 N N . THR A 1 102 ? 9.656 -8.214 -17.930 1.00 90.75 102 THR A N 1
ATOM 794 C CA . THR A 1 102 ? 9.246 -9.554 -18.357 1.00 90.75 102 THR A CA 1
ATOM 795 C C . THR A 1 102 ? 7.730 -9.622 -18.552 1.00 90.75 102 THR A C 1
ATOM 797 O O . THR A 1 102 ? 7.000 -8.683 -18.235 1.00 90.75 102 THR A O 1
ATOM 800 N N . ASP A 1 103 ? 7.228 -10.738 -19.080 1.00 91.81 103 ASP A N 1
ATOM 801 C CA . ASP A 1 103 ? 5.790 -11.021 -19.158 1.00 91.81 103 ASP A CA 1
ATOM 802 C C . ASP A 1 103 ? 5.217 -11.623 -17.859 1.00 91.81 103 ASP A C 1
ATOM 804 O O . ASP A 1 103 ? 4.013 -11.888 -17.770 1.00 91.81 103 ASP A O 1
ATOM 808 N N . LEU A 1 104 ? 6.065 -11.817 -16.843 1.00 95.38 104 LEU A N 1
ATOM 809 C CA . LEU A 1 104 ? 5.668 -12.248 -15.510 1.00 95.38 104 LEU A CA 1
ATOM 810 C C . LEU A 1 104 ? 5.210 -11.043 -14.699 1.00 95.38 104 LEU A C 1
ATOM 812 O O . LEU A 1 104 ? 5.848 -9.992 -14.695 1.00 95.38 104 LEU A O 1
ATOM 816 N N . GLN A 1 105 ? 4.120 -11.202 -13.956 1.00 95.62 105 GLN A N 1
ATOM 817 C CA . GLN A 1 105 ? 3.560 -10.113 -13.167 1.00 95.62 105 GLN A CA 1
ATOM 818 C C . GLN A 1 105 ? 3.935 -10.239 -11.693 1.00 95.62 105 GLN A C 1
ATOM 820 O O . GLN A 1 105 ? 4.296 -11.301 -11.181 1.00 95.62 105 GLN A O 1
ATOM 825 N N . GLN A 1 106 ? 3.806 -9.123 -10.994 1.00 95.38 106 GLN A N 1
ATOM 826 C CA . GLN A 1 106 ? 3.783 -9.043 -9.545 1.00 95.38 106 GLN A CA 1
ATOM 827 C C . GLN A 1 106 ? 2.611 -8.174 -9.087 1.00 95.38 106 GLN A C 1
ATOM 829 O O . GLN A 1 106 ? 2.204 -7.206 -9.742 1.00 95.38 106 GLN A O 1
ATOM 834 N N . GLY A 1 107 ? 2.039 -8.540 -7.948 1.00 96.75 107 GLY A N 1
ATOM 835 C CA . GLY A 1 107 ? 0.780 -7.994 -7.466 1.00 96.75 107 GLY A CA 1
ATOM 836 C C . GLY A 1 107 ? 0.846 -7.647 -5.998 1.00 96.75 107 GLY A C 1
ATOM 837 O O . GLY A 1 107 ? 1.357 -8.414 -5.197 1.00 96.75 107 GLY A O 1
ATOM 838 N N . TRP A 1 108 ? 0.277 -6.505 -5.648 1.00 98.19 108 TRP A N 1
ATOM 839 C CA . TRP A 1 108 ? 0.172 -5.999 -4.293 1.00 98.19 108 TRP A CA 1
ATOM 840 C C . TRP A 1 108 ? -1.286 -5.788 -3.913 1.00 98.19 108 TRP A C 1
ATOM 842 O O . TRP A 1 108 ? -2.076 -5.240 -4.690 1.00 98.19 108 TRP A O 1
ATOM 852 N N . PHE A 1 109 ? -1.607 -6.103 -2.667 1.00 98.62 109 PHE A N 1
ATOM 853 C CA . PHE A 1 109 ? -2.731 -5.526 -1.954 1.00 98.62 109 PHE A CA 1
ATOM 854 C C . PHE A 1 109 ? -2.310 -5.223 -0.519 1.00 98.62 109 PHE A C 1
ATOM 856 O O . PHE A 1 109 ? -1.959 -6.116 0.249 1.00 98.62 109 PHE A O 1
ATOM 863 N N . VAL A 1 110 ? -2.325 -3.942 -0.165 1.00 98.69 110 VAL A N 1
ATOM 864 C CA . VAL A 1 110 ? -1.879 -3.457 1.146 1.00 98.69 110 VAL A CA 1
ATOM 865 C C . VAL A 1 110 ? -2.977 -2.626 1.786 1.00 98.69 110 VAL A C 1
ATOM 867 O O . VAL A 1 110 ? -3.767 -1.981 1.084 1.00 98.69 110 VAL A O 1
ATOM 870 N N . GLY A 1 111 ? -3.037 -2.615 3.111 1.00 98.56 111 GLY A N 1
ATOM 871 C CA . GLY A 1 111 ? -4.097 -1.902 3.801 1.00 98.56 111 GLY A CA 1
ATOM 872 C C . GLY A 1 111 ? -4.186 -2.203 5.285 1.00 98.56 111 GLY A C 1
ATOM 873 O O . GLY A 1 111 ? -3.231 -2.651 5.916 1.00 98.56 111 GLY A O 1
ATOM 874 N N . TYR A 1 112 ? -5.357 -1.927 5.843 1.00 98.75 112 TYR A N 1
ATOM 875 C CA . TYR A 1 112 ? -5.700 -2.303 7.204 1.00 98.75 112 TYR A CA 1
ATOM 876 C C . TYR A 1 112 ? -7.203 -2.541 7.348 1.00 98.75 112 TYR A C 1
ATOM 878 O O . TYR A 1 112 ? -8.012 -1.967 6.611 1.00 98.75 112 TYR A O 1
ATOM 886 N N . ILE A 1 113 ? -7.571 -3.373 8.319 1.00 98.56 113 ILE A N 1
ATOM 887 C CA . ILE A 1 113 ? -8.946 -3.477 8.810 1.00 98.56 113 ILE A CA 1
ATOM 888 C C . ILE A 1 113 ? -9.085 -2.723 10.132 1.00 98.56 113 ILE A C 1
ATOM 890 O O . ILE A 1 113 ? -8.149 -2.676 10.931 1.00 98.56 113 ILE A O 1
ATOM 894 N N . GLU A 1 114 ? -10.242 -2.108 10.354 1.00 98.31 114 GLU A N 1
ATOM 895 C CA . GLU A 1 114 ? -10.532 -1.308 11.546 1.00 98.31 114 GLU A CA 1
ATOM 896 C C . GLU A 1 114 ? -11.902 -1.665 12.128 1.00 98.31 114 GLU A C 1
ATOM 898 O O . GLU A 1 114 ? -12.887 -1.736 11.392 1.00 98.31 114 GLU A O 1
ATOM 903 N N . LYS A 1 115 ? -11.959 -1.846 13.449 1.00 97.38 115 LYS A N 1
ATOM 904 C CA . LYS A 1 115 ? -13.193 -1.959 14.235 1.00 97.38 115 LYS A CA 1
ATOM 905 C C . LYS A 1 115 ? -12.954 -1.322 15.599 1.00 97.38 115 LYS A C 1
ATOM 907 O O . LYS A 1 115 ? -12.037 -1.722 16.318 1.00 97.38 115 LYS A O 1
ATOM 912 N N . ASP A 1 116 ? -13.765 -0.327 15.939 1.00 94.19 116 ASP A N 1
ATOM 913 C CA . ASP A 1 116 ? -13.605 0.490 17.143 1.00 94.19 116 ASP A CA 1
ATOM 914 C C . ASP A 1 116 ? -12.179 1.065 17.252 1.00 94.19 116 ASP A C 1
ATOM 916 O O . ASP A 1 116 ? -11.713 1.781 16.365 1.00 94.19 116 ASP A O 1
ATOM 920 N N . GLN A 1 117 ? -11.464 0.740 18.330 1.00 93.00 117 GLN A N 1
ATOM 921 C CA . GLN A 1 117 ? -10.077 1.151 18.555 1.00 93.00 117 GLN A CA 1
ATOM 922 C C . GLN A 1 117 ? -9.057 0.153 17.983 1.00 93.00 117 GLN A C 1
ATOM 924 O O . GLN A 1 117 ? -7.860 0.440 17.972 1.00 93.00 117 GLN A O 1
ATOM 929 N N . ARG A 1 118 ? -9.502 -1.013 17.492 1.00 95.50 118 ARG A N 1
ATOM 930 C CA . ARG A 1 118 ? -8.625 -2.060 16.957 1.00 95.50 118 ARG A CA 1
ATOM 931 C C . ARG A 1 118 ? -8.331 -1.809 15.488 1.00 95.50 118 ARG A C 1
ATOM 933 O O . ARG A 1 118 ? -9.230 -1.532 14.690 1.00 95.50 118 ARG A O 1
ATOM 940 N N . ARG A 1 119 ? -7.060 -1.954 15.122 1.00 97.00 119 ARG A N 1
ATOM 941 C CA . ARG A 1 119 ? -6.590 -1.840 13.742 1.00 97.00 119 ARG A CA 1
ATOM 942 C C . ARG A 1 119 ? -5.556 -2.912 13.457 1.00 97.00 119 ARG A C 1
ATOM 944 O O . ARG A 1 119 ? -4.665 -3.125 14.272 1.00 97.00 119 ARG A O 1
ATOM 951 N N . ILE A 1 120 ? -5.673 -3.555 12.302 1.00 97.88 120 ILE A N 1
ATOM 952 C CA . ILE A 1 120 ? -4.754 -4.610 11.866 1.00 97.88 120 ILE A CA 1
ATOM 953 C C . ILE A 1 120 ? -4.263 -4.254 10.475 1.00 97.88 120 ILE A C 1
ATOM 955 O O . ILE A 1 120 ? -5.052 -4.202 9.534 1.00 97.88 120 ILE A O 1
ATOM 959 N N . VAL A 1 121 ? -2.967 -3.974 10.371 1.00 98.50 121 VAL A N 1
ATOM 960 C CA . VAL A 1 121 ? -2.280 -3.670 9.113 1.00 98.50 121 VAL A CA 1
ATOM 961 C C . VAL A 1 121 ? -1.895 -4.973 8.418 1.00 98.50 121 VAL A C 1
ATOM 963 O O . VAL A 1 121 ? -1.538 -5.946 9.077 1.00 98.50 121 VAL A O 1
ATOM 966 N N . PHE A 1 122 ? -1.947 -4.987 7.089 1.00 98.56 122 PHE A N 1
ATOM 967 C CA . PHE A 1 122 ? -1.491 -6.114 6.285 1.00 98.56 122 PHE A CA 1
ATOM 968 C C . PHE A 1 122 ? -0.797 -5.646 5.001 1.00 98.56 122 PHE A C 1
ATOM 970 O O . PHE A 1 122 ? -1.092 -4.576 4.455 1.00 98.56 122 PHE A O 1
ATOM 977 N N . ALA A 1 123 ? 0.075 -6.506 4.484 1.00 98.25 123 ALA A N 1
ATOM 978 C CA . ALA A 1 123 ? 0.613 -6.421 3.137 1.00 98.25 123 ALA A CA 1
ATOM 979 C C . ALA A 1 123 ? 0.572 -7.812 2.496 1.00 98.25 123 ALA A C 1
ATOM 981 O O . ALA A 1 123 ? 1.057 -8.782 3.071 1.00 98.25 123 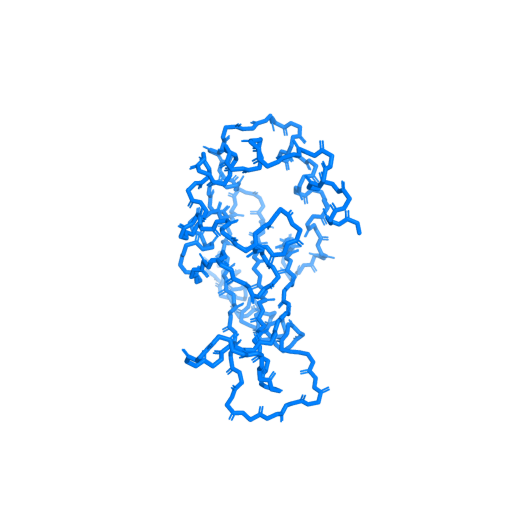ALA A O 1
ATOM 982 N N . SER A 1 124 ? -0.031 -7.910 1.315 1.00 97.88 124 SER A N 1
ATOM 983 C CA . SER A 1 124 ? -0.017 -9.103 0.473 1.00 97.88 124 SER A CA 1
ATOM 984 C C . SER A 1 124 ? 0.710 -8.759 -0.818 1.00 97.88 124 SER A C 1
ATOM 986 O O . SER A 1 124 ? 0.333 -7.810 -1.509 1.00 97.88 124 SER A O 1
ATOM 988 N N . HIS A 1 125 ? 1.766 -9.512 -1.108 1.00 97.56 125 HIS A N 1
ATOM 989 C CA . HIS A 1 125 ? 2.551 -9.416 -2.332 1.00 97.56 125 HIS A CA 1
ATOM 990 C C . HIS A 1 125 ? 2.666 -10.802 -2.946 1.00 97.56 125 HIS A C 1
ATOM 992 O O . HIS A 1 125 ? 2.896 -11.770 -2.223 1.00 97.56 125 HIS A O 1
ATOM 998 N N . ILE A 1 126 ? 2.487 -10.888 -4.259 1.00 96.69 126 ILE A N 1
ATOM 999 C CA . ILE A 1 126 ? 2.684 -12.113 -5.029 1.00 96.69 126 ILE A CA 1
ATOM 1000 C C . ILE A 1 126 ? 3.573 -11.823 -6.234 1.00 96.69 126 ILE A C 1
ATOM 1002 O O . ILE A 1 126 ? 3.528 -10.727 -6.801 1.00 96.69 126 ILE A O 1
ATOM 1006 N N . THR A 1 127 ? 4.331 -12.829 -6.647 1.00 95.88 127 THR A N 1
ATOM 1007 C CA . THR A 1 127 ? 5.179 -12.817 -7.841 1.00 95.88 127 THR A CA 1
ATOM 1008 C C . THR A 1 127 ? 4.912 -14.083 -8.630 1.00 95.88 127 THR A C 1
ATOM 1010 O O . THR A 1 127 ? 4.952 -15.179 -8.070 1.00 95.88 127 THR A O 1
ATOM 1013 N N . ASP A 1 128 ? 4.643 -13.938 -9.917 1.00 97.00 128 ASP A N 1
ATOM 1014 C CA . ASP A 1 128 ? 4.367 -15.071 -10.786 1.00 97.00 128 ASP A CA 1
ATOM 1015 C C . ASP A 1 128 ? 5.652 -15.784 -11.216 1.00 97.00 128 ASP A C 1
ATOM 1017 O O . ASP A 1 128 ? 6.638 -15.143 -11.571 1.00 97.00 128 ASP A O 1
ATOM 1021 N N . SER A 1 129 ? 5.626 -17.114 -11.232 1.00 95.31 129 SER A N 1
ATOM 1022 C CA . SER A 1 129 ? 6.669 -17.945 -11.850 1.00 95.31 129 SER A CA 1
ATOM 1023 C C . SER A 1 129 ? 6.339 -18.346 -13.291 1.00 95.31 129 SER A C 1
ATOM 1025 O O . SER A 1 129 ? 7.186 -18.886 -13.993 1.00 95.31 129 SER A O 1
ATOM 1027 N N . GLU A 1 130 ? 5.100 -18.112 -13.720 1.00 95.19 130 GLU A N 1
ATOM 1028 C CA . GLU A 1 130 ? 4.580 -18.418 -15.050 1.00 95.19 130 GLU A CA 1
ATOM 1029 C C . GLU A 1 130 ? 3.569 -17.347 -15.463 1.00 95.19 130 GLU A C 1
ATOM 1031 O O . GLU A 1 130 ? 2.975 -16.682 -14.613 1.00 95.19 130 GLU A O 1
ATOM 1036 N N . LYS A 1 131 ? 3.349 -17.175 -16.765 1.00 95.19 131 LYS A N 1
ATOM 1037 C CA . LYS A 1 131 ? 2.397 -16.183 -17.260 1.00 95.19 131 LYS A CA 1
ATOM 1038 C C . LYS A 1 131 ? 0.972 -16.505 -16.800 1.00 95.19 131 LYS A C 1
ATOM 1040 O O . LYS A 1 131 ? 0.521 -17.641 -16.891 1.00 95.19 131 LYS A O 1
ATOM 1045 N N . GLN A 1 132 ? 0.255 -15.475 -16.358 1.00 95.31 132 GLN A N 1
ATOM 1046 C CA . GLN A 1 132 ? -1.123 -15.571 -15.874 1.00 95.31 132 GLN A CA 1
ATOM 1047 C C . GLN A 1 132 ? -2.051 -14.658 -16.679 1.00 95.31 132 GLN A C 1
ATOM 1049 O O . GLN A 1 132 ? -1.697 -13.518 -16.986 1.00 95.31 132 GLN A O 1
ATOM 1054 N N . ASP A 1 133 ? -3.274 -15.122 -16.940 1.00 94.06 133 ASP A N 1
ATOM 1055 C CA . ASP A 1 133 ? -4.294 -14.356 -17.679 1.00 94.06 133 ASP A CA 1
ATOM 1056 C C . ASP A 1 133 ? -4.956 -13.256 -16.835 1.00 94.06 133 ASP A C 1
ATOM 1058 O O . ASP A 1 133 ? -5.589 -12.338 -17.356 1.00 94.06 133 ASP A O 1
ATOM 1062 N N . THR A 1 134 ? -4.823 -13.336 -15.509 1.00 95.88 134 THR A N 1
ATOM 1063 C CA . THR A 1 134 ? -5.414 -12.376 -14.572 1.00 95.88 134 THR A CA 1
ATOM 1064 C C . THR A 1 134 ? -4.345 -11.537 -13.887 1.00 95.88 134 THR A C 1
ATOM 1066 O O . THR A 1 134 ? -3.286 -12.038 -13.494 1.00 95.88 134 THR A O 1
ATOM 1069 N N . PHE A 1 135 ? -4.653 -10.253 -13.682 1.00 97.12 135 PHE A N 1
ATOM 1070 C CA . PHE A 1 135 ? -3.753 -9.334 -12.991 1.00 97.12 135 PHE A CA 1
ATOM 1071 C C . PHE A 1 135 ? -3.363 -9.861 -11.611 1.00 97.12 135 PHE A C 1
ATOM 1073 O O . PHE A 1 135 ? -4.227 -10.176 -10.782 1.00 97.12 135 PHE A O 1
ATOM 1080 N N . ALA A 1 136 ? -2.060 -9.881 -11.336 1.00 97.25 136 ALA A N 1
ATOM 1081 C CA . ALA A 1 136 ? -1.518 -10.306 -10.050 1.00 97.25 136 ALA A CA 1
ATOM 1082 C C . ALA A 1 136 ? -2.125 -9.513 -8.881 1.00 97.25 136 ALA A C 1
ATOM 1084 O O . ALA A 1 136 ? -2.406 -10.063 -7.819 1.00 97.25 136 ALA A O 1
ATOM 1085 N N . SER A 1 137 ? -2.428 -8.230 -9.084 1.00 97.19 137 SER A N 1
ATOM 1086 C CA . SER A 1 137 ? -3.077 -7.392 -8.069 1.00 97.19 137 SER A CA 1
ATOM 1087 C C . SER A 1 137 ? -4.477 -7.870 -7.650 1.00 97.19 137 SER A C 1
ATOM 1089 O O . SER A 1 137 ? -4.855 -7.720 -6.485 1.00 97.19 137 SER A O 1
ATOM 1091 N N . PHE A 1 138 ? -5.252 -8.470 -8.562 1.00 97.75 138 PHE A N 1
ATOM 1092 C CA . PHE A 1 138 ? -6.559 -9.048 -8.237 1.00 97.75 138 PHE A CA 1
ATOM 1093 C C . PHE A 1 138 ? -6.413 -10.361 -7.482 1.00 97.75 138 PHE A C 1
ATOM 1095 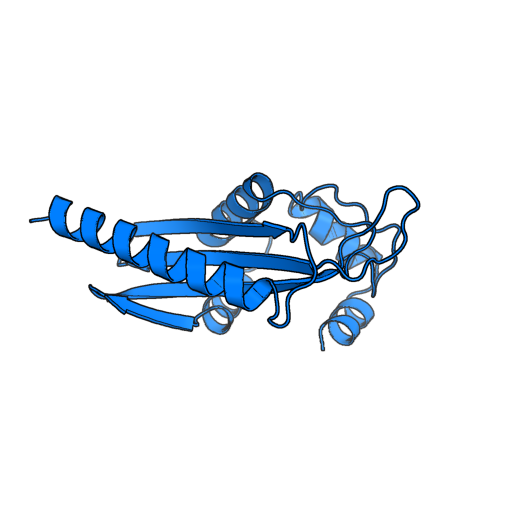O O . PHE A 1 138 ? -7.131 -10.582 -6.507 1.00 97.75 138 PHE A O 1
ATOM 1102 N N . ARG A 1 139 ? -5.447 -11.194 -7.876 1.00 97.94 139 ARG A N 1
ATOM 1103 C CA . ARG A 1 139 ? -5.126 -12.438 -7.169 1.00 97.94 139 ARG A CA 1
ATOM 1104 C C . ARG A 1 139 ? -4.632 -12.159 -5.746 1.00 97.94 139 ARG A C 1
ATOM 1106 O O . ARG A 1 139 ? -5.209 -12.701 -4.807 1.00 97.94 139 ARG A O 1
ATOM 1113 N N . ALA A 1 140 ? -3.703 -11.215 -5.571 1.00 98.19 140 ALA A N 1
ATOM 1114 C CA . ALA A 1 140 ? -3.224 -10.770 -4.258 1.00 98.19 140 ALA A CA 1
ATOM 1115 C C . ALA A 1 140 ? -4.366 -10.230 -3.381 1.00 98.19 140 ALA A C 1
ATOM 1117 O O . ALA A 1 140 ? -4.486 -10.579 -2.206 1.00 98.19 140 ALA A O 1
ATOM 1118 N N . ARG A 1 141 ? -5.266 -9.415 -3.955 1.00 98.44 141 ARG A N 1
ATOM 1119 C CA . ARG A 1 141 ? -6.448 -8.924 -3.231 1.00 98.44 141 ARG A CA 1
ATOM 1120 C C . ARG A 1 141 ? -7.364 -10.064 -2.794 1.00 98.44 141 ARG A C 1
ATOM 1122 O O . ARG A 1 141 ? -7.812 -10.060 -1.652 1.00 98.44 141 ARG A O 1
ATOM 1129 N N . ASN A 1 142 ? -7.661 -11.014 -3.675 1.00 98.00 142 ASN A N 1
ATOM 1130 C CA . ASN A 1 142 ? -8.564 -12.120 -3.363 1.00 98.00 142 ASN A CA 1
ATOM 1131 C C . ASN A 1 142 ? -7.986 -13.030 -2.272 1.00 98.00 142 ASN A C 1
ATOM 1133 O O . ASN A 1 142 ? -8.693 -13.359 -1.321 1.00 98.00 142 ASN A O 1
ATOM 1137 N N . GLU A 1 143 ? -6.697 -13.364 -2.355 1.00 97.50 143 GLU A N 1
ATOM 1138 C CA . GLU A 1 143 ? -6.008 -14.145 -1.324 1.00 97.50 143 GLU A CA 1
ATOM 1139 C C . GLU A 1 143 ? -6.037 -13.430 0.035 1.00 97.50 143 GLU A C 1
ATOM 1141 O O . GLU A 1 143 ? -6.362 -14.031 1.062 1.00 97.50 143 GLU A O 1
ATOM 1146 N N . ALA A 1 144 ? -5.766 -12.124 0.048 1.00 98.06 144 ALA A N 1
ATOM 1147 C CA . ALA A 1 144 ? -5.829 -11.327 1.263 1.00 98.06 144 ALA A CA 1
ATOM 1148 C C . ALA A 1 144 ? -7.243 -11.268 1.856 1.00 98.06 144 ALA A C 1
ATOM 1150 O O . ALA A 1 144 ? -7.388 -11.375 3.068 1.00 98.06 144 ALA A O 1
ATOM 1151 N N . LEU A 1 145 ? -8.291 -11.133 1.036 1.00 98.25 145 LEU A N 1
ATOM 1152 C CA . LEU A 1 145 ? -9.677 -11.130 1.519 1.00 98.25 145 LEU A CA 1
ATOM 1153 C C . LEU A 1 145 ? -10.048 -12.451 2.201 1.00 98.25 145 LEU A C 1
ATOM 1155 O O . LEU A 1 145 ? -10.676 -12.425 3.259 1.00 98.25 145 LEU A O 1
ATOM 1159 N N . ILE A 1 146 ? -9.612 -13.583 1.643 1.00 97.81 146 ILE A N 1
ATOM 1160 C CA . ILE A 1 146 ? -9.805 -14.905 2.252 1.00 97.81 146 ILE A CA 1
ATOM 1161 C C . ILE A 1 146 ? -9.098 -14.962 3.611 1.00 97.81 146 ILE A C 1
ATOM 1163 O O . ILE A 1 146 ? -9.723 -15.284 4.620 1.00 97.81 146 ILE A O 1
ATOM 1167 N N . LYS A 1 147 ? -7.814 -14.585 3.676 1.00 97.75 147 LYS A N 1
ATOM 1168 C CA . LYS A 1 147 ? -7.049 -14.580 4.937 1.00 97.75 147 LYS A CA 1
ATOM 1169 C C . LYS A 1 147 ? -7.654 -13.641 5.982 1.00 97.75 147 LYS A C 1
ATOM 1171 O O . LYS A 1 147 ? -7.762 -14.013 7.146 1.00 97.75 147 LYS A O 1
ATOM 1176 N N . LEU A 1 148 ? -8.084 -12.446 5.577 1.00 98.00 148 LEU A N 1
ATOM 1177 C CA . LEU A 1 148 ? -8.723 -11.476 6.467 1.00 98.00 148 LEU A CA 1
ATOM 1178 C C . LEU A 1 148 ? -10.054 -11.991 7.014 1.00 98.00 148 LEU A C 1
ATOM 1180 O O . LEU A 1 148 ? -10.361 -11.723 8.171 1.00 98.00 148 LEU A O 1
ATOM 1184 N N . TRP A 1 149 ? -10.822 -12.744 6.223 1.00 96.69 149 TRP A N 1
ATOM 1185 C CA . TRP A 1 149 ? -12.032 -13.399 6.715 1.00 96.69 149 TRP A CA 1
ATOM 1186 C C . TRP A 1 149 ? -11.715 -14.375 7.854 1.00 96.69 149 TRP A C 1
ATOM 1188 O O . TRP A 1 149 ? -12.327 -14.269 8.915 1.00 96.69 149 TRP A O 1
ATOM 1198 N N . TYR A 1 150 ? -10.710 -15.245 7.686 1.00 96.81 150 TYR A N 1
ATOM 1199 C CA . TYR A 1 150 ? -10.275 -16.157 8.752 1.00 96.81 150 TYR A CA 1
ATOM 1200 C C . TYR A 1 150 ? -9.781 -15.401 9.988 1.00 96.81 150 TYR A C 1
ATOM 1202 O O . TYR A 1 150 ? -10.156 -15.744 11.104 1.00 96.81 150 TYR A O 1
ATOM 1210 N N . VAL A 1 151 ? -8.979 -14.348 9.807 1.00 96.31 151 VAL A N 1
ATOM 1211 C CA . VAL A 1 151 ? -8.497 -13.519 10.924 1.00 96.31 151 VAL A CA 1
ATOM 1212 C C . VAL A 1 151 ? -9.667 -12.901 11.690 1.00 96.31 151 VAL A C 1
ATOM 1214 O O . VAL A 1 151 ? -9.697 -12.980 12.915 1.00 96.31 151 VAL A O 1
ATOM 1217 N N . ILE A 1 152 ? -10.645 -12.321 10.992 1.00 96.50 152 ILE A N 1
ATOM 1218 C CA . ILE A 1 152 ? -11.831 -11.733 11.626 1.00 96.50 152 ILE A CA 1
ATOM 1219 C C . ILE A 1 152 ? -12.639 -12.803 12.363 1.00 96.50 152 ILE A C 1
ATOM 1221 O O . ILE A 1 152 ? -12.992 -12.585 13.516 1.00 96.50 152 ILE A O 1
ATOM 1225 N N . ASP A 1 153 ? -12.888 -13.962 11.750 1.00 95.56 153 ASP A N 1
ATOM 1226 C CA . ASP A 1 153 ? -13.607 -15.069 12.396 1.00 95.56 153 ASP A CA 1
ATOM 1227 C C . ASP A 1 153 ? -12.945 -15.490 13.721 1.00 95.56 153 ASP A C 1
ATOM 1229 O O . ASP A 1 153 ? -13.627 -15.636 14.736 1.00 95.56 153 ASP A O 1
ATOM 1233 N N . GLN A 1 154 ? -11.614 -15.600 13.752 1.00 94.62 154 GLN A N 1
ATOM 1234 C CA . GLN A 1 154 ? -10.881 -15.912 14.984 1.00 94.62 154 GLN A CA 1
ATOM 1235 C C . GLN A 1 154 ? -10.983 -14.793 16.033 1.00 94.62 154 GLN A C 1
ATOM 1237 O O . GLN A 1 154 ? -11.180 -15.072 17.215 1.00 94.62 154 GLN A O 1
ATOM 1242 N N . LEU A 1 155 ? -10.891 -13.528 15.612 1.00 93.25 155 LEU A N 1
ATOM 1243 C CA . LEU A 1 155 ? -10.972 -12.368 16.508 1.00 93.25 155 LEU A CA 1
ATOM 1244 C C . LEU A 1 155 ? -12.359 -12.165 17.118 1.00 93.25 155 LEU A C 1
ATOM 1246 O O . LEU A 1 155 ? -12.464 -11.607 18.209 1.00 93.25 155 LEU A O 1
ATOM 1250 N N . GLU A 1 156 ? -13.418 -12.549 16.411 1.00 91.19 156 GLU A N 1
ATOM 1251 C CA . GLU A 1 156 ? -14.783 -12.460 16.931 1.00 91.19 156 GLU A CA 1
ATOM 1252 C C . GLU A 1 156 ? -15.089 -13.632 17.878 1.00 91.19 156 GLU A C 1
ATOM 1254 O O . GLU A 1 156 ? -15.750 -13.424 18.892 1.00 91.19 156 GLU A O 1
ATOM 1259 N N . LYS A 1 157 ? -14.529 -14.826 17.632 1.00 90.19 157 LYS A N 1
ATOM 1260 C CA . LYS A 1 157 ? -14.625 -15.974 18.557 1.00 90.19 157 LYS A CA 1
ATOM 1261 C C . LYS A 1 157 ? -13.860 -15.774 19.863 1.00 90.19 157 LYS A C 1
ATOM 1263 O O . LYS A 1 157 ? -14.257 -16.315 20.881 1.00 90.19 157 LYS A O 1
ATOM 1268 N N . SER A 1 158 ? -12.769 -15.008 19.862 1.00 74.56 158 SER A N 1
ATOM 1269 C CA . SER A 1 158 ? -11.997 -14.745 21.087 1.00 74.56 158 SER A CA 1
ATOM 1270 C C . SER A 1 158 ? -12.651 -13.736 22.042 1.00 74.56 158 SER A C 1
ATOM 1272 O O . SER A 1 158 ? -12.114 -13.487 23.117 1.00 74.56 158 SER A O 1
ATOM 1274 N N . VAL A 1 159 ? -13.742 -13.084 21.625 1.00 67.06 159 VAL A N 1
ATOM 1275 C CA . VAL A 1 159 ? -14.454 -12.055 22.408 1.00 67.06 159 VAL A CA 1
ATOM 1276 C C . VAL A 1 159 ? -15.769 -12.596 22.999 1.00 67.06 159 VAL A C 1
ATOM 1278 O O . VAL A 1 159 ? -16.347 -11.947 23.869 1.00 67.06 159 VAL A O 1
ATOM 1281 N N . SER A 1 160 ? -16.218 -13.778 22.559 1.00 54.94 160 SER A N 1
ATOM 1282 C CA . SER A 1 160 ? -17.368 -14.523 23.098 1.00 54.94 160 SER A CA 1
ATOM 1283 C C . SER A 1 160 ? -16.953 -15.518 24.172 1.00 54.94 160 SER A C 1
ATOM 1285 O O . SER A 1 160 ? -17.666 -15.598 25.193 1.00 54.94 160 SER A O 1
#

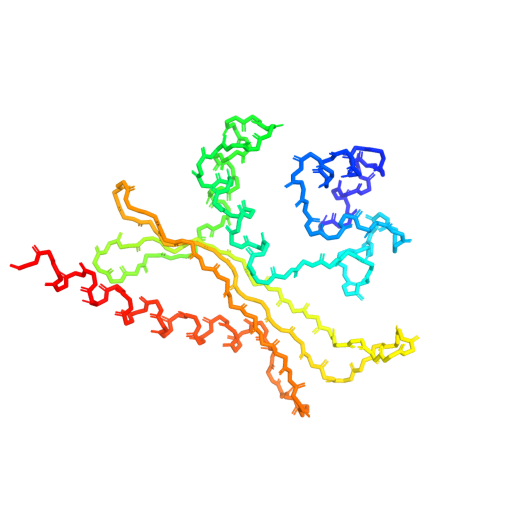Foldseek 3Di:
DQLVVLVVCDDVNVLVQCVQLVQAPSFCVLDSRPCPQQHVRDHDFVSLQVSQVCLVVVVGPDDPVVSVVQQVVQWDDADPPRKTWGWDKDKHFHADPVGDGDLKIKIKIWTWIDDDPDIDTGIFIDTDPDHDPDTNNVVSVVVVVVVVNVVVVVVVVVVD